Protein AF-A0A535ABL0-F1 (afdb_monomer_lite)

Structure (mmCIF, N/CA/C/O backbone):
data_AF-A0A535ABL0-F1
#
_entry.id   AF-A0A535ABL0-F1
#
loop_
_atom_site.group_PDB
_atom_site.id
_atom_site.type_symbol
_atom_site.label_atom_id
_atom_site.label_alt_id
_atom_site.label_comp_id
_atom_site.label_asym_id
_atom_site.label_entity_id
_atom_site.label_seq_id
_atom_site.pdbx_PDB_ins_code
_atom_site.Cartn_x
_atom_site.Cartn_y
_atom_site.Cartn_z
_atom_site.occupancy
_atom_site.B_iso_or_equiv
_atom_site.auth_seq_id
_atom_site.auth_comp_id
_atom_site.auth_asym_id
_atom_site.auth_atom_id
_atom_site.pdbx_PDB_model_num
ATOM 1 N N . MET A 1 1 ? -12.779 8.386 30.749 1.00 34.09 1 MET A N 1
ATOM 2 C CA . MET A 1 1 ? -12.276 7.032 31.056 1.00 34.09 1 MET A CA 1
ATOM 3 C C . MET A 1 1 ? -13.463 6.249 31.587 1.00 34.09 1 MET A C 1
ATOM 5 O O . MET A 1 1 ? -13.895 6.530 32.690 1.00 34.09 1 MET A O 1
ATOM 9 N N . VAL A 1 2 ? -14.067 5.392 30.762 1.00 23.00 2 VAL A N 1
ATOM 10 C CA . VAL A 1 2 ? -15.102 4.447 31.210 1.00 23.00 2 VAL A CA 1
ATOM 11 C C . VAL A 1 2 ? -14.623 3.071 30.781 1.00 23.00 2 VAL A C 1
ATOM 13 O O . VAL A 1 2 ? -14.496 2.800 29.583 1.00 23.00 2 VAL A O 1
ATOM 16 N N . ASP A 1 3 ? -14.251 2.315 31.803 1.00 27.75 3 ASP A N 1
ATOM 17 C CA . ASP A 1 3 ? -13.943 0.893 31.845 1.00 27.75 3 ASP A CA 1
ATOM 18 C C . ASP A 1 3 ? -15.269 0.128 31.746 1.00 27.75 3 ASP A C 1
ATOM 20 O O . ASP A 1 3 ? -16.178 0.427 32.516 1.00 27.75 3 ASP A O 1
ATOM 24 N N . LEU A 1 4 ? -15.400 -0.806 30.803 1.00 32.28 4 LEU A N 1
ATOM 25 C CA . LEU A 1 4 ? -16.370 -1.894 30.905 1.00 32.28 4 LEU A CA 1
ATOM 26 C C . LEU A 1 4 ? -15.743 -3.155 30.315 1.00 32.28 4 LEU A C 1
ATOM 28 O O . LEU A 1 4 ? -15.619 -3.327 29.102 1.00 32.28 4 LEU A O 1
ATOM 32 N N . ARG A 1 5 ? -15.327 -4.013 31.244 1.00 27.81 5 ARG A N 1
ATOM 33 C CA . ARG A 1 5 ? -15.084 -5.439 31.070 1.00 27.81 5 ARG A CA 1
ATOM 34 C C . ARG A 1 5 ? -16.290 -6.083 30.382 1.00 27.81 5 ARG A C 1
ATOM 36 O O . ARG A 1 5 ? -17.403 -5.992 30.885 1.00 27.81 5 ARG A O 1
ATOM 43 N N . ALA A 1 6 ? -16.039 -6.768 29.272 1.00 32.81 6 ALA A N 1
ATOM 44 C CA . ALA A 1 6 ? -16.772 -7.985 28.969 1.00 32.81 6 ALA A CA 1
ATOM 45 C C . ALA A 1 6 ? -16.396 -9.013 30.045 1.00 32.81 6 ALA A C 1
ATOM 47 O O . ALA A 1 6 ? -15.220 -9.135 30.408 1.00 32.81 6 ALA A O 1
ATOM 48 N N . ASP A 1 7 ? -17.395 -9.685 30.600 1.00 31.39 7 ASP A N 1
ATOM 49 C CA . ASP A 1 7 ? -17.213 -10.645 31.675 1.00 31.39 7 ASP A CA 1
ATOM 50 C C . ASP A 1 7 ? -16.205 -11.739 31.304 1.00 31.39 7 ASP A C 1
ATOM 52 O O . ASP A 1 7 ? -16.279 -12.373 30.253 1.00 31.39 7 ASP A O 1
ATOM 56 N N . GLY A 1 8 ? -15.279 -11.985 32.232 1.00 31.34 8 GLY A N 1
ATOM 57 C CA . GLY A 1 8 ? -14.743 -13.327 32.422 1.00 31.34 8 GLY A CA 1
ATOM 58 C C . GLY A 1 8 ? -13.466 -13.721 31.682 1.00 31.34 8 GLY A C 1
ATOM 59 O O . GLY A 1 8 ? -13.254 -14.910 31.492 1.00 31.34 8 GLY A O 1
ATOM 60 N N . ALA A 1 9 ? -12.564 -12.805 31.323 1.00 31.75 9 ALA A N 1
ATOM 61 C CA . ALA A 1 9 ? -11.163 -13.179 31.099 1.00 31.75 9 ALA A CA 1
ATOM 62 C C . ALA A 1 9 ? -10.230 -12.004 31.401 1.00 31.75 9 ALA A C 1
ATOM 64 O O . ALA A 1 9 ? -10.305 -10.944 30.786 1.00 31.75 9 ALA A O 1
ATOM 65 N N . SER A 1 10 ? -9.352 -12.196 32.385 1.00 32.00 10 SER A N 1
ATOM 66 C CA . SER A 1 10 ? -8.343 -11.235 32.829 1.00 32.00 10 SER A CA 1
ATOM 67 C C . SER A 1 10 ? -7.479 -10.735 31.661 1.00 32.00 10 SER A C 1
ATOM 69 O O . SER A 1 10 ? -6.489 -11.360 31.276 1.00 32.00 10 SER A O 1
ATOM 71 N N . LEU A 1 11 ? -7.830 -9.569 31.113 1.00 40.47 11 LEU A N 1
ATOM 72 C CA . LEU A 1 11 ? -6.956 -8.761 30.267 1.00 40.47 11 LEU A CA 1
ATOM 73 C C . LEU A 1 11 ? -5.930 -8.072 31.169 1.00 40.47 11 LEU A C 1
ATOM 75 O O . LEU A 1 11 ? -5.981 -6.873 31.448 1.00 40.47 11 LEU A O 1
ATOM 79 N N . ALA A 1 12 ? -4.983 -8.874 31.655 1.00 31.36 12 ALA A N 1
ATOM 80 C CA . ALA A 1 12 ? -3.721 -8.375 32.163 1.00 31.36 12 ALA A CA 1
ATOM 81 C C . ALA A 1 12 ? -3.138 -7.400 31.134 1.00 31.36 12 ALA A C 1
ATOM 83 O O . ALA A 1 12 ? -3.157 -7.676 29.932 1.00 31.36 12 ALA A O 1
ATOM 84 N N . ARG A 1 13 ? -2.608 -6.271 31.617 1.00 39.06 13 ARG A N 1
ATOM 85 C CA . ARG A 1 13 ? -1.838 -5.295 30.836 1.00 39.06 13 ARG A CA 1
ATOM 86 C C . ARG A 1 13 ? -0.644 -5.998 30.189 1.00 39.06 13 ARG A C 1
ATOM 88 O O . ARG A 1 13 ? 0.467 -5.968 30.711 1.00 39.06 13 ARG A O 1
ATOM 95 N N . ARG A 1 14 ? -0.853 -6.664 29.062 1.00 35.59 14 ARG A N 1
ATOM 96 C CA . ARG A 1 14 ? 0.235 -7.199 28.261 1.00 35.59 14 ARG A CA 1
ATOM 97 C C . ARG A 1 14 ? 0.757 -6.027 27.448 1.00 35.59 14 ARG A C 1
ATOM 99 O O . ARG A 1 14 ? 0.087 -5.541 26.543 1.00 35.59 14 ARG A O 1
ATOM 106 N N . ARG A 1 15 ? 1.959 -5.551 27.794 1.00 36.00 15 ARG A N 1
ATOM 107 C CA . ARG A 1 15 ? 2.804 -4.854 26.816 1.00 36.00 15 ARG A CA 1
ATOM 108 C C . ARG A 1 15 ? 2.842 -5.773 25.591 1.00 36.00 15 ARG A C 1
ATOM 110 O O . ARG A 1 15 ? 3.206 -6.938 25.775 1.00 36.00 15 ARG A O 1
ATOM 117 N N . PRO A 1 16 ? 2.439 -5.328 24.392 1.00 35.16 16 PRO A N 1
ATOM 118 C CA . PRO A 1 16 ? 2.625 -6.159 23.220 1.00 35.16 16 PRO A CA 1
ATOM 119 C C . PRO A 1 16 ? 4.125 -6.424 23.107 1.00 35.16 16 PRO A C 1
ATOM 121 O O . PRO A 1 16 ? 4.939 -5.496 23.157 1.00 35.16 16 PRO A O 1
ATOM 124 N N . ALA A 1 17 ? 4.495 -7.701 23.046 1.00 36.41 17 ALA A N 1
ATOM 125 C CA . ALA A 1 17 ? 5.839 -8.080 22.665 1.00 36.41 17 ALA A CA 1
ATOM 126 C C . ALA A 1 17 ? 6.104 -7.429 21.304 1.00 36.41 17 ALA A C 1
ATOM 128 O O . ALA A 1 17 ? 5.360 -7.655 20.347 1.00 36.41 17 ALA A O 1
ATOM 129 N N . VAL A 1 18 ? 7.128 -6.576 21.238 1.00 43.19 18 VAL A N 1
ATOM 130 C CA . VAL A 1 18 ? 7.676 -6.063 19.982 1.00 43.19 18 VAL A CA 1
ATOM 131 C C . VAL A 1 18 ? 8.310 -7.260 19.276 1.00 43.19 18 VAL A C 1
ATOM 133 O O . VAL A 1 18 ? 9.511 -7.491 19.349 1.00 43.19 18 VAL A O 1
ATOM 136 N N . ASN A 1 19 ? 7.483 -8.087 18.642 1.00 34.81 19 ASN A N 1
ATOM 137 C CA . ASN A 1 19 ? 7.960 -9.117 17.739 1.00 34.81 19 ASN A CA 1
ATOM 138 C C . ASN A 1 19 ? 8.361 -8.420 16.446 1.00 34.81 19 ASN A C 1
ATOM 140 O O . ASN A 1 19 ? 7.499 -8.121 15.630 1.00 34.81 19 ASN A O 1
ATOM 144 N N . GLY A 1 20 ? 9.657 -8.118 16.326 1.00 40.62 20 GLY A N 1
ATOM 145 C CA . GLY A 1 20 ? 10.452 -8.066 15.092 1.00 40.62 20 GLY A CA 1
ATOM 146 C C . GLY A 1 20 ? 9.769 -7.690 13.771 1.00 40.62 20 GLY A C 1
ATOM 147 O O . GLY A 1 20 ? 10.080 -8.302 12.751 1.00 40.62 20 GLY A O 1
ATOM 148 N N . ARG A 1 21 ? 8.850 -6.717 13.743 1.00 42.53 21 ARG A N 1
ATOM 149 C CA . ARG A 1 21 ? 8.213 -6.282 12.497 1.00 42.53 21 ARG A CA 1
ATOM 150 C C . ARG A 1 21 ? 9.200 -5.434 11.709 1.00 42.53 21 ARG A C 1
ATOM 152 O O . ARG A 1 21 ? 9.774 -4.479 12.234 1.00 42.53 21 ARG A O 1
ATOM 159 N N . ARG A 1 22 ? 9.392 -5.806 10.441 1.00 40.06 22 ARG A N 1
ATOM 160 C CA . ARG A 1 22 ? 10.157 -5.014 9.477 1.00 40.06 22 ARG A CA 1
ATOM 161 C C . ARG A 1 22 ? 9.578 -3.596 9.467 1.00 40.06 22 ARG A C 1
ATOM 163 O O . ARG A 1 22 ? 8.366 -3.458 9.305 1.00 40.06 22 ARG A O 1
ATOM 170 N N . PRO A 1 23 ? 10.399 -2.556 9.667 1.00 37.56 23 PRO A N 1
ATOM 171 C CA . PRO A 1 23 ?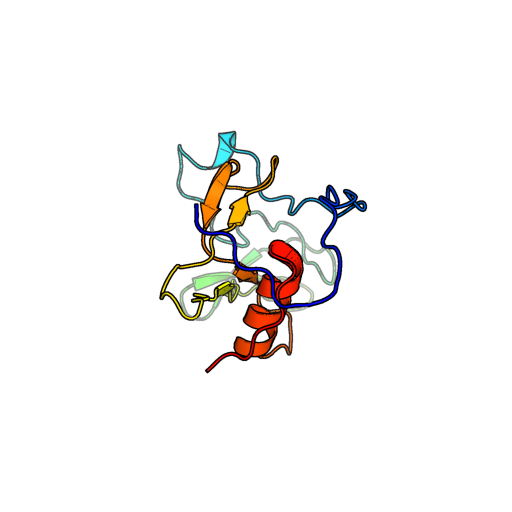 9.920 -1.195 9.539 1.00 37.56 23 PRO A CA 1
ATOM 172 C C . PRO A 1 23 ? 9.386 -1.007 8.120 1.00 37.56 23 PRO A C 1
ATOM 174 O O . PRO A 1 23 ? 10.043 -1.396 7.154 1.00 37.56 23 PRO A O 1
ATOM 177 N N . CYS A 1 24 ? 8.209 -0.396 7.989 1.00 42.06 24 CYS A N 1
ATOM 178 C CA . CYS A 1 24 ? 7.804 0.215 6.732 1.00 42.06 24 CYS A CA 1
ATOM 179 C C . CYS A 1 24 ? 8.834 1.315 6.460 1.00 42.06 24 CYS A C 1
ATOM 181 O O . CYS A 1 24 ? 8.727 2.414 7.006 1.00 42.06 24 CYS A O 1
ATOM 183 N N . THR A 1 25 ? 9.892 0.998 5.713 1.00 40.97 25 THR A N 1
ATOM 184 C CA . THR A 1 25 ? 10.962 1.928 5.348 1.00 40.97 25 THR A CA 1
ATOM 185 C C . THR A 1 25 ? 10.429 2.901 4.303 1.00 40.97 25 THR A C 1
ATOM 187 O O . THR A 1 25 ? 10.776 2.833 3.128 1.00 40.97 25 THR A O 1
ATOM 190 N N . GLY A 1 26 ? 9.531 3.786 4.727 1.00 46.00 26 GLY A N 1
ATOM 191 C CA . GLY A 1 26 ? 9.286 5.032 4.020 1.00 46.00 26 GLY A CA 1
ATOM 192 C C . GLY A 1 26 ? 10.487 5.966 4.211 1.00 46.00 26 GLY A C 1
ATOM 193 O O . GLY A 1 26 ? 11.184 5.863 5.227 1.00 46.00 26 GLY A O 1
ATOM 194 N N . PRO A 1 27 ? 10.764 6.866 3.256 1.00 38.03 27 PRO A N 1
ATOM 195 C CA . PRO A 1 27 ? 11.885 7.795 3.355 1.00 38.03 27 PRO A CA 1
ATOM 196 C C . PRO A 1 27 ? 11.807 8.650 4.633 1.00 38.03 27 PRO A C 1
ATOM 198 O O . PRO A 1 27 ? 10.727 9.017 5.104 1.00 38.03 27 PRO A O 1
ATOM 201 N N . SER A 1 28 ? 12.972 8.950 5.217 1.00 40.78 28 SER A N 1
ATOM 202 C CA . SER A 1 28 ? 13.094 9.709 6.465 1.00 40.78 28 SER A CA 1
ATOM 203 C C . SER A 1 28 ? 12.664 11.178 6.302 1.00 40.78 28 SER A C 1
ATOM 205 O O . SER A 1 28 ? 12.684 11.751 5.212 1.00 40.78 28 SER A O 1
ATOM 207 N N . ARG A 1 29 ? 12.262 11.798 7.426 1.00 44.94 29 ARG A N 1
ATOM 208 C CA . ARG A 1 29 ? 11.604 13.123 7.519 1.00 44.94 29 ARG A CA 1
ATOM 209 C C . ARG A 1 29 ? 12.294 14.277 6.780 1.00 44.94 29 ARG A C 1
ATOM 211 O O . ARG A 1 29 ? 11.605 15.240 6.464 1.00 44.94 29 ARG A O 1
ATOM 218 N N . SER A 1 30 ? 13.595 14.218 6.505 1.00 37.72 30 SER A N 1
ATOM 219 C CA . SER A 1 30 ? 14.307 15.345 5.885 1.00 37.72 30 SER A CA 1
ATOM 220 C C . SER A 1 30 ? 14.008 15.537 4.393 1.00 37.72 30 SER A C 1
ATOM 222 O O . SER A 1 30 ? 14.336 16.586 3.856 1.00 37.72 30 SER A O 1
ATOM 224 N N . ALA A 1 31 ? 13.371 14.571 3.721 1.00 40.44 31 ALA A N 1
ATOM 225 C CA . ALA A 1 31 ? 13.167 14.624 2.270 1.00 40.44 31 ALA A CA 1
ATOM 226 C C . ALA A 1 31 ? 11.779 15.124 1.819 1.00 40.44 31 ALA A C 1
ATOM 228 O O . ALA A 1 31 ? 11.563 15.311 0.628 1.00 40.44 31 ALA A O 1
ATOM 229 N N . ILE A 1 32 ? 10.818 15.319 2.733 1.00 48.25 32 ILE A N 1
ATOM 230 C CA . ILE A 1 32 ? 9.395 15.461 2.354 1.00 48.25 32 ILE A CA 1
ATOM 231 C C . ILE A 1 32 ? 8.947 16.930 2.198 1.00 48.25 32 ILE A C 1
ATOM 233 O O . ILE A 1 32 ? 7.890 17.178 1.630 1.00 48.25 32 ILE A O 1
ATOM 237 N N . LEU A 1 33 ? 9.709 17.923 2.676 1.00 44.78 33 LEU A N 1
ATOM 238 C CA . LEU A 1 33 ? 9.165 19.279 2.890 1.00 44.78 33 LEU A CA 1
ATOM 239 C C . LEU A 1 33 ? 9.778 20.429 2.071 1.00 44.78 33 LEU A C 1
ATOM 241 O O . LEU A 1 33 ? 9.408 21.571 2.329 1.00 44.78 33 LEU A O 1
ATOM 245 N N . SER A 1 34 ? 10.632 20.181 1.068 1.00 45.03 34 SER A N 1
ATOM 246 C CA . SER A 1 34 ? 11.275 21.295 0.332 1.00 45.03 34 SER A CA 1
ATOM 247 C C . SER A 1 34 ? 11.396 21.132 -1.191 1.00 45.03 34 SER A C 1
ATOM 249 O O . SER A 1 34 ? 12.185 21.837 -1.813 1.00 45.03 34 SER A O 1
ATOM 251 N N . GLY A 1 35 ? 10.622 20.246 -1.821 1.00 52.94 35 GLY A N 1
ATOM 252 C CA . GLY A 1 35 ? 10.593 20.107 -3.284 1.00 52.94 35 GLY A CA 1
ATOM 253 C C . GLY A 1 35 ? 9.430 19.236 -3.765 1.00 52.94 35 GLY A C 1
ATOM 254 O O . GLY A 1 35 ? 8.834 18.534 -2.943 1.00 52.94 35 GLY A O 1
ATOM 255 N N . PRO A 1 36 ? 9.066 19.278 -5.064 1.00 60.19 36 PRO A N 1
ATOM 256 C CA . PRO A 1 36 ? 8.076 18.356 -5.606 1.00 60.19 36 PRO A CA 1
ATOM 257 C C . PRO A 1 36 ? 8.573 16.924 -5.391 1.00 60.19 36 PRO A C 1
ATOM 259 O O . PRO A 1 36 ? 9.716 16.602 -5.713 1.00 60.19 36 PRO A O 1
ATOM 262 N N . MET A 1 37 ? 7.725 16.077 -4.801 1.00 57.81 37 MET A N 1
ATOM 263 C CA . MET A 1 37 ? 8.018 14.652 -4.663 1.00 57.81 37 MET A CA 1
ATOM 264 C C . MET A 1 37 ? 8.293 14.099 -6.070 1.00 57.81 37 MET A C 1
ATOM 266 O O . MET A 1 37 ? 7.454 14.323 -6.948 1.00 57.81 37 MET A O 1
ATOM 270 N N . PRO A 1 38 ? 9.439 13.431 -6.308 1.00 66.38 38 PRO A N 1
ATOM 271 C CA . PRO A 1 38 ? 9.727 12.879 -7.622 1.00 66.38 38 PRO A CA 1
ATOM 272 C C . PRO A 1 38 ? 8.595 11.936 -8.019 1.00 66.38 38 PRO A C 1
ATOM 274 O O . PRO A 1 38 ? 8.085 11.170 -7.191 1.00 66.38 38 PRO A O 1
ATOM 277 N N . LEU A 1 39 ? 8.162 12.025 -9.273 1.00 70.75 39 LEU A N 1
ATOM 278 C CA . LEU A 1 39 ? 7.097 11.166 -9.766 1.00 70.75 39 LEU A CA 1
ATOM 279 C C . LEU A 1 39 ? 7.562 9.705 -9.677 1.00 70.75 39 LEU A C 1
ATOM 281 O O . LEU A 1 39 ? 8.728 9.410 -9.966 1.00 70.75 39 LEU A O 1
ATOM 285 N N . PRO A 1 40 ? 6.677 8.759 -9.310 1.00 79.75 40 PRO A N 1
ATOM 286 C CA . PRO A 1 40 ? 7.044 7.353 -9.257 1.00 79.75 40 PRO A CA 1
ATOM 287 C C . PRO A 1 40 ? 7.712 6.910 -10.564 1.00 79.75 40 PRO A C 1
ATOM 289 O O . PRO A 1 40 ? 7.185 7.136 -11.656 1.00 79.75 40 PRO A O 1
ATOM 292 N N . GLY A 1 41 ? 8.882 6.281 -10.453 1.00 79.44 41 GLY A N 1
ATOM 293 C CA . GLY A 1 41 ? 9.648 5.821 -11.607 1.00 79.44 41 GLY A CA 1
ATOM 294 C C . GLY A 1 41 ? 10.619 6.848 -12.195 1.00 79.44 41 GLY A C 1
ATOM 295 O O . GLY A 1 41 ? 11.264 6.538 -13.196 1.00 79.44 41 GLY A O 1
ATOM 296 N N . GLU A 1 42 ? 10.747 8.060 -11.645 1.00 80.69 42 GLU A N 1
ATOM 297 C CA 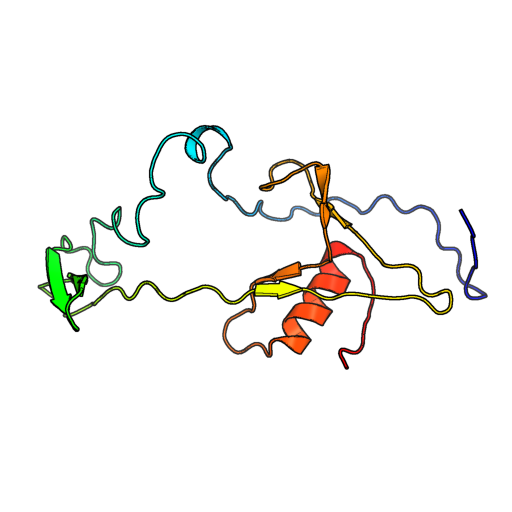. GLU A 1 42 ? 11.764 9.037 -12.075 1.00 80.69 42 GLU A CA 1
ATOM 298 C C . GLU A 1 42 ? 13.197 8.560 -11.824 1.00 80.69 42 GLU A C 1
ATOM 300 O O . GLU A 1 42 ? 14.057 8.699 -12.691 1.00 80.69 42 GLU A O 1
ATOM 305 N N . ASP A 1 43 ? 13.407 7.897 -10.695 1.00 83.44 43 ASP A N 1
ATOM 306 C CA . ASP A 1 43 ? 14.669 7.342 -10.209 1.00 83.44 43 ASP A CA 1
ATOM 307 C C . ASP A 1 43 ? 14.997 5.941 -10.764 1.00 83.44 43 ASP A C 1
ATOM 309 O O . ASP A 1 43 ? 16.067 5.386 -10.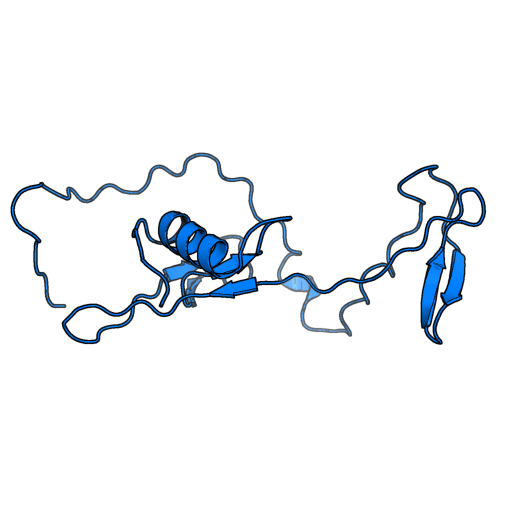504 1.00 83.44 43 ASP A O 1
ATOM 313 N N . TRP A 1 44 ? 14.110 5.348 -11.568 1.00 89.06 44 TRP A N 1
ATOM 314 C CA . TRP A 1 44 ? 14.323 4.018 -12.142 1.00 89.06 44 TRP A CA 1
ATOM 315 C C . TRP A 1 44 ? 15.285 4.074 -13.332 1.00 89.06 44 TRP A C 1
ATOM 317 O O . TRP A 1 44 ? 14.896 4.387 -14.458 1.00 89.06 44 TRP A O 1
ATOM 327 N N . VAL A 1 45 ? 16.546 3.710 -13.090 1.00 90.31 45 VAL A N 1
ATOM 328 C CA . VAL A 1 45 ? 17.614 3.741 -14.108 1.00 90.31 45 VAL A CA 1
ATOM 329 C C . VAL A 1 45 ? 17.772 2.434 -14.894 1.00 90.31 45 VAL A C 1
ATOM 331 O O . VAL A 1 45 ? 18.216 2.453 -16.041 1.00 90.31 45 VAL A O 1
ATOM 334 N N . ALA A 1 46 ? 17.389 1.290 -14.319 1.00 95.38 46 ALA A N 1
ATOM 335 C CA . ALA A 1 46 ? 17.629 -0.033 -14.898 1.00 95.38 46 ALA A CA 1
ATOM 336 C C . ALA A 1 46 ? 16.354 -0.880 -14.967 1.00 95.38 46 ALA A C 1
ATOM 338 O O . ALA A 1 46 ? 15.527 -0.881 -14.057 1.00 95.38 46 ALA A O 1
ATOM 339 N N . CYS A 1 47 ? 16.208 -1.648 -16.047 1.00 95.94 47 CYS A N 1
ATOM 340 C CA . CYS A 1 47 ? 15.064 -2.527 -16.245 1.00 95.94 47 CYS A CA 1
ATOM 341 C C . CYS A 1 47 ? 15.036 -3.647 -15.186 1.00 95.94 47 CYS A C 1
ATOM 343 O O . CYS A 1 47 ? 16.020 -4.384 -15.066 1.00 95.94 47 CYS A O 1
ATOM 345 N N . PRO A 1 48 ? 13.902 -3.875 -14.493 1.00 95.75 48 PRO A N 1
ATOM 346 C CA . PRO A 1 48 ? 13.800 -4.934 -13.487 1.00 95.75 48 PRO A CA 1
ATOM 347 C C . PRO A 1 48 ? 13.871 -6.347 -14.088 1.00 95.75 48 PRO A C 1
ATOM 349 O O . PRO A 1 48 ? 14.170 -7.293 -13.373 1.00 95.75 48 PRO A O 1
ATOM 352 N N . ARG A 1 49 ? 13.611 -6.503 -15.396 1.00 96.88 49 ARG A N 1
ATOM 353 C CA . ARG A 1 49 ? 13.613 -7.807 -16.083 1.00 96.88 49 ARG A CA 1
ATOM 354 C C . ARG A 1 49 ? 14.975 -8.195 -16.653 1.00 96.88 49 ARG A C 1
ATOM 356 O O . ARG A 1 49 ? 15.389 -9.335 -16.519 1.00 96.88 49 ARG A O 1
ATOM 363 N N . CYS A 1 50 ? 15.654 -7.265 -17.327 1.00 97.25 50 CYS A N 1
ATOM 364 C CA . CYS A 1 50 ? 16.877 -7.567 -18.088 1.00 97.25 50 CYS A CA 1
ATOM 365 C C . CYS A 1 50 ? 18.054 -6.626 -17.800 1.00 97.25 50 CYS A C 1
ATOM 367 O O . CYS A 1 50 ? 19.083 -6.723 -18.465 1.00 97.25 50 CYS A O 1
ATOM 369 N N . ARG A 1 51 ? 17.905 -5.705 -16.836 1.00 97.00 51 ARG A N 1
ATOM 370 C CA . ARG A 1 51 ? 18.936 -4.763 -16.359 1.00 97.00 51 ARG A CA 1
ATOM 371 C C . ARG A 1 51 ? 19.423 -3.721 -17.373 1.00 97.00 51 ARG A C 1
ATOM 373 O O . ARG A 1 51 ? 20.173 -2.834 -16.987 1.00 97.00 51 ARG A O 1
ATOM 380 N N . THR A 1 52 ? 18.961 -3.757 -18.625 1.00 97.75 52 THR A N 1
ATOM 381 C CA . THR A 1 52 ? 19.208 -2.690 -19.611 1.00 97.75 52 THR A CA 1
ATOM 382 C C . THR A 1 52 ? 18.712 -1.340 -19.093 1.00 97.75 52 THR A C 1
ATOM 384 O O . THR A 1 52 ? 17.653 -1.279 -18.462 1.00 97.75 52 THR A O 1
ATOM 387 N N . ALA A 1 53 ? 19.459 -0.272 -19.385 1.00 96.94 53 ALA A N 1
ATOM 388 C CA . ALA A 1 53 ? 19.083 1.093 -19.035 1.00 96.94 53 ALA A CA 1
ATOM 389 C C . ALA A 1 53 ? 17.682 1.444 -19.568 1.00 96.94 53 ALA A C 1
ATOM 391 O O . ALA A 1 53 ? 17.327 1.095 -20.700 1.00 96.94 53 ALA A O 1
ATOM 392 N N . LEU A 1 54 ? 16.871 2.093 -18.734 1.00 96.31 54 LEU A N 1
ATOM 393 C CA . LEU A 1 54 ? 15.538 2.548 -19.123 1.00 96.31 54 LEU A CA 1
ATOM 394 C C . LEU A 1 54 ? 15.633 3.872 -19.885 1.00 96.31 54 LEU A C 1
ATOM 396 O O . LEU A 1 54 ? 16.412 4.752 -19.534 1.00 96.31 54 LEU A O 1
ATOM 400 N N . VAL A 1 55 ? 14.801 4.016 -20.913 1.00 95.19 55 VAL A N 1
ATOM 401 C CA . VAL A 1 55 ? 14.627 5.259 -21.677 1.00 95.19 55 VAL A CA 1
ATOM 402 C C . VAL A 1 55 ? 13.215 5.801 -21.470 1.00 95.19 55 VAL A C 1
ATOM 404 O O . VAL A 1 55 ? 12.305 5.062 -21.089 1.00 95.19 55 VAL A O 1
ATOM 407 N N . ARG A 1 56 ? 13.002 7.095 -21.714 1.00 93.12 56 ARG A N 1
ATOM 408 C CA . ARG A 1 56 ? 11.673 7.716 -21.632 1.00 93.12 56 ARG A CA 1
ATOM 409 C C . ARG A 1 56 ? 10.989 7.624 -22.989 1.00 93.12 56 ARG A C 1
ATOM 411 O O . ARG A 1 56 ? 11.450 8.224 -23.951 1.00 93.12 56 ARG A O 1
ATOM 418 N N . VAL A 1 57 ? 9.885 6.886 -23.058 1.00 93.81 57 VAL A N 1
ATOM 419 C CA . VAL A 1 57 ? 9.070 6.765 -24.278 1.00 93.81 57 VAL A CA 1
ATOM 420 C C . VAL A 1 57 ? 7.667 7.269 -23.979 1.00 93.81 57 VAL A C 1
ATOM 422 O O . VAL A 1 57 ? 7.065 6.875 -22.979 1.00 93.81 57 VAL A O 1
ATOM 425 N N . VAL A 1 58 ? 7.142 8.141 -24.840 1.00 93.56 58 VAL A N 1
ATOM 426 C CA . VAL A 1 58 ? 5.771 8.650 -24.720 1.00 93.56 58 VAL A CA 1
ATOM 427 C C . VAL A 1 58 ? 4.786 7.521 -25.028 1.00 93.56 58 VAL A C 1
ATOM 429 O O . VAL A 1 58 ? 4.794 6.945 -26.115 1.00 93.56 58 VAL A O 1
ATOM 432 N N . ARG A 1 59 ? 3.936 7.188 -24.054 1.00 89.44 59 ARG A N 1
ATOM 433 C CA . ARG A 1 59 ? 2.891 6.159 -24.163 1.00 89.44 59 ARG A CA 1
ATOM 434 C C . ARG A 1 59 ? 1.617 6.681 -23.501 1.00 89.44 59 ARG A C 1
ATOM 436 O O . ARG A 1 59 ? 1.597 6.905 -22.288 1.00 89.44 59 ARG A O 1
ATOM 443 N N . GLY A 1 60 ? 0.564 6.880 -24.297 1.00 87.56 60 GLY A N 1
ATOM 444 C CA . GLY A 1 60 ? -0.674 7.519 -23.832 1.00 87.56 60 GLY A CA 1
ATOM 445 C C . GLY A 1 60 ? -0.455 8.975 -23.408 1.00 87.56 60 GLY A C 1
ATOM 446 O O . GLY A 1 60 ? -0.920 9.376 -22.351 1.00 87.56 60 GLY A O 1
ATOM 447 N N . GLY A 1 61 ? 0.352 9.724 -24.171 1.00 91.19 61 GLY A N 1
ATOM 448 C C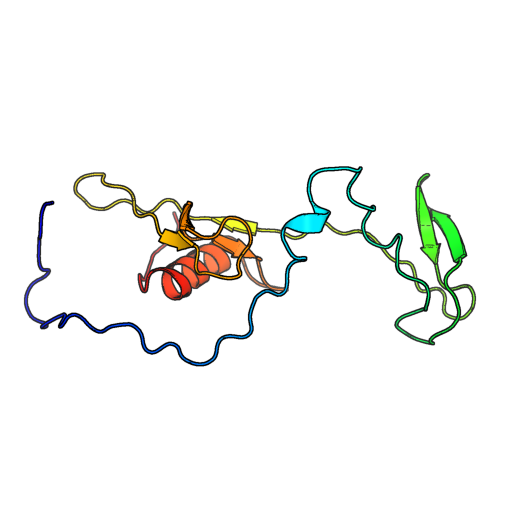A . GLY A 1 61 ? 0.659 11.140 -23.915 1.00 91.19 61 GLY A CA 1
ATOM 449 C C . GLY A 1 61 ? 1.665 11.414 -22.790 1.00 91.19 61 GLY A C 1
ATOM 450 O O . GLY A 1 61 ? 2.139 12.536 -22.667 1.00 91.19 61 GLY A O 1
ATOM 451 N N . ILE A 1 62 ? 2.041 10.402 -22.001 1.00 89.12 62 ILE A N 1
ATOM 452 C CA . 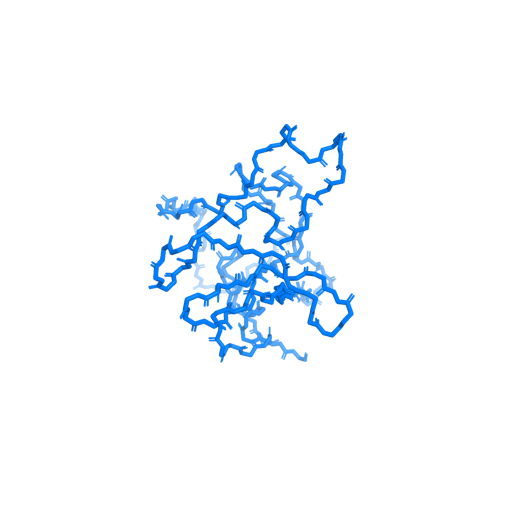ILE A 1 62 ? 2.918 10.559 -20.832 1.00 89.12 62 ILE A CA 1
ATOM 453 C C . ILE A 1 62 ? 4.266 9.860 -21.095 1.00 89.12 62 ILE A C 1
ATOM 455 O O . ILE A 1 62 ? 4.262 8.714 -21.561 1.00 89.12 62 ILE A O 1
ATOM 459 N N . PRO A 1 63 ? 5.422 10.494 -20.811 1.00 91.12 63 PRO A N 1
ATOM 460 C CA . PRO A 1 63 ? 6.729 9.847 -20.903 1.00 91.12 63 PRO A CA 1
ATOM 461 C C . PRO A 1 63 ? 6.916 8.823 -19.776 1.00 91.12 63 PRO A C 1
ATOM 463 O O . PRO A 1 63 ? 6.899 9.162 -18.594 1.00 91.12 63 PRO A O 1
ATOM 466 N N . ARG A 1 64 ? 7.127 7.554 -20.138 1.00 92.44 64 ARG A N 1
ATOM 467 C CA . ARG A 1 64 ? 7.243 6.439 -19.183 1.00 92.44 64 ARG A CA 1
ATOM 468 C C . ARG A 1 64 ? 8.613 5.768 -19.266 1.00 92.44 64 ARG A C 1
ATOM 470 O O . ARG A 1 64 ? 9.110 5.588 -20.385 1.00 92.44 64 ARG A O 1
ATOM 477 N N . PRO A 1 65 ? 9.206 5.337 -18.133 1.00 95.00 65 PRO A N 1
ATOM 478 C CA . PRO A 1 65 ? 10.371 4.459 -18.155 1.00 95.00 65 PRO A CA 1
ATOM 479 C C . PRO A 1 65 ? 10.045 3.191 -18.942 1.00 95.00 65 PRO A C 1
ATOM 481 O O . PRO A 1 65 ? 9.126 2.446 -18.599 1.00 95.00 65 PRO A O 1
ATOM 484 N N . SER A 1 66 ? 10.785 2.968 -20.018 1.00 95.69 66 SER A N 1
ATOM 485 C CA . SER A 1 66 ? 10.566 1.875 -20.956 1.00 95.69 66 SER A CA 1
ATOM 486 C C . SER A 1 66 ? 11.898 1.217 -21.293 1.00 95.69 66 SER A C 1
ATOM 488 O O . SER A 1 66 ? 12.909 1.889 -21.489 1.00 95.69 66 SER A O 1
ATOM 490 N N . CYS A 1 67 ? 11.921 -0.110 -21.347 1.00 97.00 67 CYS A N 1
ATOM 491 C CA . CYS A 1 67 ? 13.111 -0.864 -21.703 1.00 97.00 67 CYS A CA 1
ATOM 492 C C . CYS A 1 67 ? 13.149 -1.096 -23.220 1.00 97.00 67 CYS A C 1
ATOM 494 O O . CYS A 1 67 ? 12.259 -1.780 -23.733 1.00 97.00 67 CYS A O 1
ATOM 496 N N . PRO A 1 68 ? 14.191 -0.630 -23.932 1.00 96.88 68 PRO A N 1
ATOM 497 C CA . PRO A 1 68 ? 14.283 -0.811 -25.380 1.00 96.88 68 PRO A CA 1
ATOM 498 C C . PRO A 1 68 ? 14.602 -2.261 -25.777 1.00 96.88 68 PRO A C 1
ATOM 500 O O . PRO A 1 68 ? 14.369 -2.648 -26.914 1.00 96.88 68 PRO A O 1
ATOM 503 N N . ARG A 1 69 ? 15.118 -3.080 -24.846 1.00 97.75 69 ARG A N 1
ATOM 504 C CA . ARG A 1 69 ? 15.532 -4.466 -25.113 1.00 97.75 69 ARG A CA 1
ATOM 505 C C . ARG A 1 69 ? 14.399 -5.481 -24.987 1.00 97.75 69 ARG A C 1
ATOM 507 O O . ARG A 1 69 ? 14.245 -6.331 -25.850 1.00 97.75 69 ARG A O 1
ATOM 514 N N . CYS A 1 70 ? 13.656 -5.448 -23.880 1.00 97.31 70 CYS A N 1
ATOM 515 C CA . CYS A 1 70 ? 12.641 -6.468 -23.568 1.00 97.31 70 CYS A CA 1
ATOM 516 C C . CYS A 1 70 ? 11.199 -5.941 -23.605 1.00 97.31 70 CYS A C 1
ATOM 518 O O . CYS A 1 70 ? 10.273 -6.674 -23.270 1.00 97.31 70 CYS A O 1
ATOM 520 N N . GLY A 1 71 ? 11.004 -4.661 -23.937 1.00 95.75 71 GLY A N 1
ATOM 521 C CA . GLY A 1 71 ? 9.678 -4.050 -24.046 1.00 95.75 71 GLY A CA 1
ATOM 522 C C . GLY A 1 71 ? 8.969 -3.767 -22.717 1.00 95.75 71 GLY A C 1
ATOM 523 O O . GLY A 1 71 ? 7.806 -3.380 -22.731 1.00 95.75 71 GLY A O 1
ATOM 524 N N . PHE A 1 72 ? 9.629 -3.939 -21.564 1.00 96.38 72 PHE A N 1
ATOM 525 C CA . PHE A 1 72 ? 9.062 -3.549 -20.266 1.00 96.38 72 PHE A CA 1
ATOM 526 C C . PHE A 1 72 ? 8.670 -2.065 -20.255 1.00 96.38 72 PHE A C 1
ATOM 528 O O . PHE A 1 72 ? 9.461 -1.225 -20.677 1.00 96.38 72 PHE A O 1
ATOM 535 N N . VAL A 1 73 ? 7.497 -1.747 -19.706 1.00 94.88 73 VAL A N 1
ATOM 536 C CA . VAL A 1 73 ? 7.028 -0.374 -19.479 1.00 94.88 73 VAL A CA 1
ATOM 537 C C . VAL A 1 73 ? 6.606 -0.243 -18.023 1.00 94.88 73 VAL A C 1
ATOM 539 O O . VAL A 1 73 ? 5.825 -1.056 -17.529 1.00 94.88 73 VAL A O 1
ATOM 542 N N . PHE A 1 74 ? 7.115 0.777 -17.338 1.00 93.94 74 PHE A N 1
ATOM 543 C CA . PHE A 1 74 ? 6.683 1.102 -15.987 1.00 93.94 74 PHE A CA 1
ATOM 544 C C . PHE A 1 74 ? 5.406 1.949 -16.021 1.00 93.94 74 PHE A C 1
ATOM 546 O O . PHE A 1 74 ? 5.366 3.035 -16.611 1.00 93.94 74 PHE A O 1
ATOM 553 N N . PHE A 1 75 ? 4.370 1.458 -15.347 1.00 91.56 75 PHE A N 1
ATOM 554 C CA . PHE A 1 75 ? 3.146 2.199 -15.081 1.00 91.56 75 PHE A CA 1
ATOM 555 C C . PHE A 1 75 ? 3.120 2.566 -13.599 1.00 91.56 75 PHE A C 1
ATOM 557 O O . PHE A 1 75 ? 3.129 1.686 -12.739 1.00 91.56 75 PHE A O 1
ATOM 564 N N . ALA A 1 76 ? 3.112 3.869 -13.312 1.00 88.62 76 ALA A N 1
ATOM 565 C CA . ALA A 1 76 ? 2.922 4.394 -11.967 1.00 88.62 76 ALA A CA 1
ATOM 566 C C . ALA A 1 76 ? 1.472 4.145 -11.532 1.00 88.62 76 ALA A C 1
ATOM 568 O O . ALA A 1 76 ? 0.596 4.984 -11.744 1.00 88.62 76 ALA A O 1
ATOM 569 N N . ASN A 1 77 ? 1.217 2.960 -10.988 1.00 89.25 77 ASN A N 1
ATOM 570 C CA . ASN A 1 77 ? -0.096 2.589 -10.482 1.00 89.25 77 ASN A CA 1
ATOM 571 C C . ASN A 1 77 ? -0.258 3.129 -9.053 1.00 89.25 77 ASN A C 1
ATOM 573 O O . ASN A 1 77 ? 0.676 3.003 -8.256 1.00 89.25 77 ASN A O 1
ATOM 577 N N . PRO A 1 78 ? -1.412 3.723 -8.706 1.00 89.19 78 PRO A N 1
ATOM 578 C CA . PRO A 1 78 ? -1.673 4.139 -7.337 1.00 89.19 78 PRO A CA 1
ATOM 579 C C . PRO A 1 78 ? -1.764 2.915 -6.420 1.00 89.19 78 PRO A C 1
ATOM 581 O O . PRO A 1 78 ? -2.365 1.901 -6.777 1.00 89.19 78 PRO A O 1
ATOM 584 N N . GLY A 1 79 ? -1.184 3.023 -5.225 1.00 90.81 79 GLY A N 1
ATOM 585 C CA . GLY A 1 79 ? -1.446 2.073 -4.147 1.00 90.81 79 GLY A CA 1
ATOM 586 C C . GLY A 1 79 ? -2.840 2.308 -3.570 1.00 90.81 79 GLY A C 1
ATOM 587 O O . GLY A 1 79 ? -3.247 3.457 -3.391 1.00 90.81 79 GLY A O 1
ATOM 588 N N . VAL A 1 80 ? -3.566 1.233 -3.272 1.00 95.31 80 VAL A N 1
ATOM 589 C CA . VAL A 1 80 ? -4.880 1.309 -2.623 1.00 95.31 80 VAL A CA 1
ATOM 590 C C . VAL A 1 80 ? -4.687 1.157 -1.118 1.00 95.31 80 VAL A C 1
ATOM 592 O O . VAL A 1 80 ? -4.018 0.231 -0.669 1.00 95.31 80 VAL A O 1
ATOM 595 N N . GLY A 1 81 ? -5.253 2.082 -0.346 1.00 95.56 81 GLY A N 1
ATOM 596 C CA . GLY A 1 81 ? -5.268 2.025 1.114 1.00 95.56 81 GLY A CA 1
ATOM 597 C C . GLY A 1 81 ? -6.674 1.775 1.645 1.00 95.56 81 GLY A C 1
ATOM 598 O O . GLY A 1 81 ? -7.648 2.260 1.068 1.00 95.56 81 GLY A O 1
ATOM 599 N N . ALA A 1 82 ? -6.770 1.057 2.758 1.00 96.62 82 ALA A N 1
ATOM 600 C CA . ALA A 1 82 ? -8.007 0.812 3.485 1.00 96.62 82 ALA A CA 1
ATOM 601 C C . ALA A 1 82 ? -7.885 1.351 4.916 1.00 96.62 82 ALA A C 1
ATOM 603 O O . ALA A 1 82 ? -6.856 1.185 5.569 1.00 96.62 82 ALA A O 1
ATOM 604 N N . ALA A 1 83 ? -8.936 2.008 5.400 1.00 95.44 83 ALA A N 1
ATOM 605 C CA . ALA A 1 83 ? -9.038 2.512 6.765 1.00 95.44 83 ALA A CA 1
ATOM 606 C C . ALA A 1 83 ? -10.429 2.199 7.316 1.00 95.44 83 ALA A C 1
ATOM 608 O O . ALA A 1 83 ? -11.408 2.245 6.569 1.00 95.44 83 ALA A O 1
ATOM 609 N N . CYS A 1 84 ? -10.532 1.920 8.614 1.00 94.50 84 CYS A N 1
ATOM 610 C CA . CYS A 1 84 ? -11.814 1.634 9.255 1.00 94.50 84 CYS A CA 1
ATOM 611 C C . CYS A 1 84 ? -12.106 2.584 10.420 1.00 94.50 84 CYS A C 1
ATOM 613 O O . CYS A 1 84 ? -11.236 2.921 11.221 1.00 94.50 84 CYS A O 1
ATOM 615 N N . VAL A 1 85 ? -13.368 3.003 10.530 1.00 96.25 85 VAL A N 1
ATOM 616 C CA . VAL A 1 85 ? -13.870 3.747 11.689 1.00 96.25 85 VAL A CA 1
ATOM 617 C C . VAL A 1 85 ? -14.637 2.771 12.564 1.00 96.25 85 VAL A C 1
ATOM 619 O O . VAL A 1 85 ? -15.727 2.334 12.208 1.00 96.25 85 VAL A O 1
ATOM 622 N N . ILE A 1 86 ? -14.065 2.442 13.717 1.00 95.06 86 ILE A N 1
ATOM 623 C CA . ILE A 1 86 ? -14.643 1.471 14.645 1.00 95.06 86 ILE A CA 1
ATOM 624 C C . ILE A 1 86 ? -15.284 2.228 15.799 1.00 95.06 86 ILE A C 1
ATOM 626 O O . ILE A 1 86 ? -14.649 3.098 16.404 1.00 95.06 86 ILE A O 1
ATOM 630 N N . ARG A 1 87 ? -16.545 1.897 16.088 1.00 95.06 87 ARG A N 1
ATOM 631 C CA . ARG A 1 87 ? -17.324 2.480 17.181 1.00 95.06 87 ARG A CA 1
ATOM 632 C C . ARG A 1 87 ? -17.729 1.408 18.176 1.00 95.06 87 ARG A C 1
ATOM 634 O O . ARG A 1 87 ? -18.094 0.309 17.773 1.00 95.06 87 ARG A O 1
ATOM 641 N N . ASP A 1 88 ? -17.688 1.741 19.458 1.00 92.62 88 ASP A N 1
ATOM 642 C CA . ASP A 1 88 ? -18.298 0.901 20.487 1.00 92.62 88 ASP A CA 1
ATOM 643 C C . ASP A 1 88 ? -19.790 1.226 20.684 1.00 92.62 88 ASP A C 1
ATOM 645 O O . ASP A 1 88 ? -20.334 2.144 20.066 1.00 92.62 88 ASP A O 1
ATOM 649 N N . ALA A 1 89 ? -20.456 0.482 21.571 1.00 93.00 89 ALA A N 1
ATOM 650 C CA . ALA A 1 89 ? -21.875 0.677 21.883 1.00 93.00 89 ALA A CA 1
ATOM 651 C C . ALA A 1 89 ? -22.195 2.064 22.477 1.00 93.00 89 ALA A C 1
ATOM 653 O O . ALA A 1 89 ? -23.331 2.521 22.394 1.00 93.00 89 ALA A O 1
ATOM 654 N N . ALA A 1 90 ? -21.201 2.749 23.052 1.00 95.94 90 ALA A N 1
ATOM 655 C CA . ALA A 1 90 ? -21.334 4.109 23.567 1.00 95.94 90 ALA A CA 1
ATOM 656 C C . ALA A 1 90 ? -21.041 5.181 22.496 1.00 95.94 90 ALA A C 1
ATOM 658 O O . ALA A 1 90 ? -21.043 6.374 22.798 1.00 95.94 90 ALA A O 1
ATOM 659 N N . GLY A 1 91 ? -20.756 4.778 21.253 1.00 93.88 91 GLY A N 1
ATOM 660 C CA . GLY A 1 91 ? -20.447 5.672 20.141 1.00 93.88 91 GLY A CA 1
ATOM 661 C C . GLY A 1 91 ? -19.032 6.259 20.164 1.00 93.88 91 GLY A C 1
ATOM 662 O O . GLY A 1 91 ? -18.737 7.149 19.363 1.00 93.88 91 GLY A O 1
ATOM 663 N N . ARG A 1 92 ? -18.141 5.784 21.045 1.00 95.56 92 ARG A N 1
ATOM 664 C CA . ARG A 1 92 ? -16.735 6.220 21.079 1.00 95.56 92 ARG A CA 1
ATOM 665 C C . ARG A 1 92 ? -15.985 5.624 19.894 1.00 95.56 92 ARG A C 1
ATOM 667 O O . ARG A 1 92 ? -16.271 4.505 19.484 1.00 95.56 92 ARG A O 1
ATOM 674 N N . VAL A 1 93 ? -15.004 6.356 19.372 1.00 96.38 93 VAL A N 1
ATOM 675 C CA . VAL A 1 93 ? -14.242 5.963 18.179 1.00 96.38 93 VAL A CA 1
ATOM 676 C C . VAL A 1 93 ? -12.854 5.463 18.564 1.00 96.38 93 VAL A C 1
ATOM 678 O O . VAL A 1 93 ? -12.143 6.122 19.326 1.00 96.38 93 VAL A O 1
ATOM 681 N N . LEU A 1 94 ? -12.459 4.314 18.017 1.00 96.00 94 LEU A N 1
ATOM 682 C CA . LEU A 1 94 ? -11.119 3.766 18.197 1.00 96.00 94 LEU A CA 1
ATOM 683 C C . LEU A 1 94 ? -10.105 4.519 17.329 1.00 96.00 94 LEU A C 1
ATOM 685 O O . LEU A 1 94 ? -10.281 4.657 16.120 1.00 96.00 94 LEU A O 1
ATOM 689 N N . LEU A 1 95 ? -9.015 4.952 17.957 1.00 97.06 95 LEU A N 1
ATOM 690 C CA . LEU A 1 95 ? -7.844 5.507 17.290 1.00 97.06 95 LEU A CA 1
ATOM 691 C C . LEU A 1 95 ? -6.599 4.751 17.750 1.00 97.06 95 LEU A C 1
ATOM 693 O O . LEU A 1 95 ? -6.504 4.340 18.907 1.00 97.06 95 LEU A O 1
ATOM 697 N N . VAL A 1 96 ? -5.623 4.629 16.857 1.00 94.50 96 VAL A N 1
ATOM 698 C CA . VAL A 1 96 ? -4.294 4.081 17.140 1.00 94.50 96 VAL A CA 1
ATOM 699 C C . VAL A 1 96 ? -3.254 5.191 17.093 1.00 94.50 96 VAL A C 1
ATOM 701 O O . VAL A 1 96 ? -3.397 6.179 16.367 1.00 94.50 96 VAL A O 1
ATOM 704 N N . ARG A 1 97 ? -2.196 5.055 17.896 1.00 93.44 97 ARG A N 1
ATOM 705 C CA . ARG A 1 97 ? -1.078 6.000 17.906 1.00 93.44 97 ARG A CA 1
ATOM 706 C C . ARG A 1 97 ? 0.087 5.414 17.124 1.00 93.44 97 AR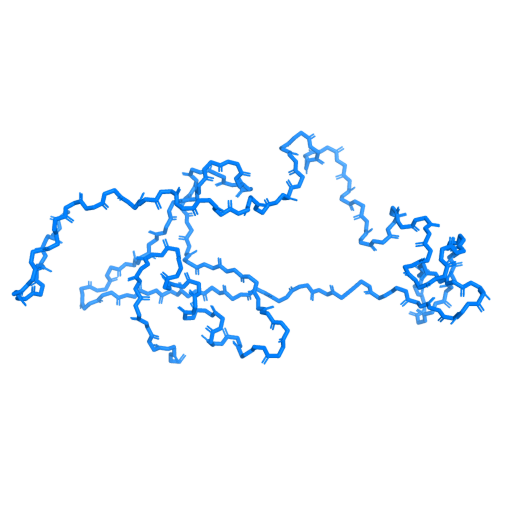G A C 1
ATOM 708 O O . ARG A 1 97 ? 0.607 4.363 17.485 1.00 93.44 97 ARG A O 1
ATOM 715 N N . ARG A 1 98 ? 0.520 6.122 16.082 1.00 88.56 98 ARG A N 1
ATOM 716 C CA . ARG A 1 98 ? 1.535 5.631 15.140 1.00 88.56 98 ARG A CA 1
ATOM 717 C C . ARG A 1 98 ? 2.876 5.391 15.829 1.00 88.56 98 ARG A C 1
ATOM 719 O O . ARG A 1 98 ? 3.365 6.260 16.560 1.00 88.56 98 ARG A O 1
ATOM 726 N N . ALA A 1 99 ? 3.470 4.229 15.565 1.00 85.31 99 ALA A N 1
ATOM 727 C CA . ALA A 1 99 ? 4.727 3.804 16.168 1.00 85.31 99 ALA A CA 1
ATOM 728 C C . ALA A 1 99 ? 5.915 4.710 15.767 1.00 85.31 99 ALA A C 1
ATOM 730 O O . ALA A 1 99 ? 5.882 5.357 14.712 1.00 85.31 99 ALA A O 1
ATOM 731 N N . PRO A 1 100 ? 6.989 4.760 16.580 1.00 87.56 100 PRO A N 1
ATOM 732 C CA . PRO A 1 100 ? 8.239 5.410 16.195 1.00 87.56 100 PRO A CA 1
ATOM 733 C C . PRO A 1 100 ? 8.792 4.863 14.872 1.00 87.56 100 PRO A C 1
ATOM 735 O O . PRO A 1 100 ? 8.625 3.689 14.556 1.00 87.56 100 PRO A O 1
ATOM 738 N N . GLY A 1 101 ? 9.460 5.718 14.096 1.00 83.25 101 GLY A N 1
ATOM 739 C CA . GLY A 1 101 ? 10.048 5.339 12.805 1.00 83.25 101 GLY A CA 1
ATOM 740 C C . GLY A 1 101 ? 9.068 5.313 11.627 1.00 83.25 101 GLY A C 1
ATOM 741 O O . GLY A 1 101 ? 9.514 5.243 10.488 1.00 83.25 101 GLY A O 1
ATOM 742 N N . GLN A 1 102 ? 7.759 5.441 11.862 1.00 80.12 102 GLN A N 1
ATOM 743 C CA . GLN A 1 102 ? 6.780 5.599 10.787 1.00 80.12 102 GLN A CA 1
ATOM 744 C C . GLN A 1 102 ? 6.551 7.071 10.413 1.00 80.12 102 GLN A C 1
ATOM 746 O O . GLN A 1 102 ? 6.697 7.983 11.235 1.00 80.12 102 GLN A O 1
ATOM 751 N N . PHE A 1 103 ? 6.111 7.314 9.173 1.00 78.88 103 PHE A N 1
ATOM 752 C CA . PHE A 1 103 ? 5.600 8.628 8.778 1.00 78.88 103 PHE A CA 1
ATOM 753 C C . PHE A 1 103 ? 4.466 9.044 9.721 1.00 78.88 103 PHE A C 1
ATOM 755 O O . PHE A 1 103 ? 3.582 8.241 9.997 1.00 78.88 103 PHE A O 1
ATOM 762 N N . GLY A 1 104 ? 4.490 10.272 10.243 1.00 83.38 104 GLY A N 1
ATOM 763 C CA . GLY A 1 104 ? 3.481 10.734 11.202 1.00 83.38 104 GLY A CA 1
ATOM 764 C C . GLY A 1 104 ? 3.557 10.084 12.593 1.00 83.38 104 GLY A C 1
ATOM 765 O O . GLY A 1 104 ? 2.555 10.101 13.305 1.00 83.38 104 GLY A O 1
ATOM 766 N N . ALA A 1 105 ? 4.707 9.521 12.989 1.00 90.25 105 ALA A N 1
ATOM 767 C CA . ALA A 1 105 ? 4.923 8.930 14.313 1.00 90.25 105 ALA A CA 1
ATOM 768 C C . ALA A 1 105 ? 4.375 9.796 15.464 1.00 90.25 105 ALA A C 1
ATOM 770 O O . ALA A 1 105 ? 4.517 11.021 15.479 1.00 90.25 105 ALA A O 1
ATOM 771 N N . GLY A 1 106 ? 3.747 9.142 16.441 1.00 90.31 106 GLY A N 1
ATOM 772 C CA . GLY A 1 106 ? 3.169 9.784 17.619 1.00 90.31 106 GLY A CA 1
ATOM 773 C C . GLY A 1 106 ? 1.821 10.477 17.396 1.00 90.31 106 GLY A C 1
ATOM 774 O O . GLY A 1 106 ? 1.193 10.836 18.396 1.00 90.31 106 GLY A O 1
ATOM 775 N N . ARG A 1 107 ? 1.362 10.637 16.145 1.00 93.75 107 ARG A N 1
ATOM 776 C CA . ARG A 1 107 ? 0.013 11.130 15.822 1.00 93.75 107 ARG A CA 1
ATOM 777 C C . ARG A 1 107 ? -1.021 10.014 15.965 1.00 93.75 107 ARG A C 1
ATOM 779 O O . ARG A 1 107 ? -0.693 8.834 15.833 1.00 93.75 107 ARG A O 1
ATOM 786 N N . TRP A 1 108 ? -2.258 10.415 16.233 1.00 95.25 108 TRP A N 1
ATOM 787 C CA . TRP A 1 108 ? -3.415 9.525 16.247 1.00 95.25 108 TRP A CA 1
ATOM 788 C C . TRP A 1 108 ? -4.000 9.391 14.841 1.00 95.25 108 TRP A C 1
ATOM 790 O O . TRP A 1 108 ? -4.088 10.383 14.117 1.00 95.25 108 TRP A O 1
ATOM 800 N N . CYS A 1 109 ? -4.395 8.180 14.465 1.00 94.81 109 CYS A N 1
ATOM 801 C CA . CYS A 1 109 ? -5.100 7.888 13.220 1.00 94.81 109 CYS A CA 1
ATOM 802 C C . CYS A 1 109 ? -6.101 6.745 13.418 1.00 94.81 109 CYS A C 1
ATOM 804 O O . CYS A 1 109 ? -6.107 6.080 14.455 1.00 94.81 109 CYS A O 1
ATOM 806 N N . PHE A 1 110 ? -6.959 6.531 12.424 1.00 96.38 110 PHE A N 1
ATOM 807 C CA . PHE A 1 110 ? -7.724 5.292 12.322 1.00 96.38 110 PHE A CA 1
ATOM 808 C C . PHE A 1 110 ? -6.787 4.117 12.027 1.00 96.38 110 PHE A C 1
ATOM 810 O O . PHE A 1 110 ? -5.739 4.357 11.416 1.00 96.38 110 PHE A O 1
ATOM 817 N N . PRO A 1 111 ? -7.149 2.882 12.419 1.00 95.38 111 PRO A N 1
ATOM 818 C CA . PRO A 1 111 ? -6.460 1.699 11.927 1.00 95.38 111 PRO A CA 1
ATOM 819 C C . PRO A 1 111 ? -6.526 1.660 10.400 1.00 95.38 111 PRO A C 1
ATOM 821 O O . PRO A 1 111 ? -7.618 1.785 9.822 1.00 95.38 111 PRO A O 1
ATOM 824 N N . CYS A 1 112 ? -5.370 1.569 9.748 1.00 95.19 112 CYS A N 1
ATOM 825 C CA . CYS A 1 112 ? -5.293 1.634 8.293 1.00 95.19 112 CYS A CA 1
ATOM 826 C C . CYS A 1 112 ? -3.993 1.070 7.720 1.00 95.19 112 CYS A C 1
ATOM 828 O O . CYS A 1 112 ? -2.942 1.108 8.351 1.00 95.19 112 CYS A O 1
ATOM 830 N N . GLY A 1 113 ? -4.053 0.651 6.458 1.00 94.19 113 GLY A N 1
ATOM 831 C CA . GLY A 1 113 ? -2.891 0.150 5.734 1.00 94.19 113 GLY A CA 1
ATOM 832 C C . GLY A 1 113 ? -3.163 -0.072 4.253 1.00 94.19 113 GLY A C 1
ATOM 833 O O . GLY A 1 113 ? -4.183 0.376 3.721 1.00 94.19 113 GLY A O 1
ATOM 834 N N . PHE A 1 114 ? -2.211 -0.700 3.566 1.00 96.62 114 PHE A N 1
ATOM 835 C CA . PHE A 1 114 ? -2.331 -0.988 2.138 1.00 96.62 114 PHE A CA 1
ATOM 836 C C . PHE A 1 114 ? -3.165 -2.247 1.908 1.00 96.62 114 PHE A C 1
ATOM 838 O O . PHE A 1 114 ? -3.107 -3.201 2.682 1.00 96.62 114 PHE A O 1
ATOM 845 N N . VAL A 1 115 ? -3.929 -2.235 0.820 1.00 97.62 115 VAL A N 1
ATOM 846 C CA . VAL A 1 115 ? -4.615 -3.423 0.316 1.00 97.62 115 VAL A CA 1
ATOM 847 C C . VAL A 1 115 ? -3.589 -4.289 -0.400 1.00 97.62 115 VAL A C 1
ATOM 849 O O . VAL A 1 115 ? -2.892 -3.809 -1.301 1.00 97.62 115 VAL A O 1
ATOM 852 N N . GLU A 1 116 ? -3.491 -5.551 0.004 1.00 96.38 116 GLU A N 1
ATOM 853 C CA . GLU A 1 116 ? -2.576 -6.501 -0.617 1.00 96.38 116 GLU A CA 1
ATOM 854 C C . GLU A 1 116 ? -3.109 -7.006 -1.963 1.00 96.38 116 GLU A C 1
ATOM 856 O O . GLU A 1 116 ? -4.293 -6.909 -2.295 1.00 96.38 116 GLU A O 1
ATOM 861 N N . TRP A 1 117 ? -2.215 -7.542 -2.793 1.00 94.69 117 TRP A N 1
ATOM 862 C CA . TRP A 1 117 ? -2.601 -7.992 -4.127 1.00 94.69 117 TRP A CA 1
ATOM 863 C C . TRP A 1 117 ? -3.594 -9.162 -4.055 1.00 94.69 117 TRP A C 1
ATOM 865 O O . TRP A 1 117 ? -3.307 -10.193 -3.451 1.00 94.69 117 TRP A O 1
ATOM 875 N N . GLY A 1 118 ? -4.754 -9.009 -4.701 1.00 94.88 118 GLY A N 1
ATOM 876 C CA . GLY A 1 118 ? -5.839 -9.995 -4.657 1.00 94.88 118 GLY A CA 1
ATOM 877 C C . GLY A 1 118 ? -6.691 -9.950 -3.382 1.00 94.88 118 GLY A C 1
ATOM 878 O O . GLY A 1 118 ? -7.588 -10.777 -3.235 1.00 94.88 118 GLY A O 1
ATOM 879 N N . GLU A 1 119 ? -6.438 -9.002 -2.478 1.00 96.31 119 GLU A N 1
ATOM 880 C CA . GLU A 1 119 ? -7.211 -8.802 -1.253 1.00 96.31 119 GLU A CA 1
ATOM 881 C C . GLU A 1 119 ? -8.423 -7.885 -1.501 1.00 96.31 119 GLU A C 1
ATOM 883 O O . GLU A 1 119 ? -8.333 -6.880 -2.209 1.00 96.31 119 GLU A O 1
ATOM 888 N N . ASP A 1 120 ? -9.569 -8.218 -0.901 1.00 96.06 120 ASP A N 1
ATOM 889 C CA . ASP A 1 120 ? -10.724 -7.317 -0.871 1.00 96.06 120 ASP A CA 1
ATOM 890 C C . ASP A 1 120 ? -10.470 -6.134 0.080 1.00 96.06 120 ASP A C 1
ATOM 892 O O . ASP A 1 120 ? -9.904 -6.294 1.161 1.00 96.06 120 ASP A O 1
ATOM 896 N N . VAL A 1 121 ? -10.937 -4.935 -0.279 1.00 96.50 121 VAL A N 1
ATOM 897 C CA . VAL A 1 121 ? -10.709 -3.709 0.510 1.00 96.50 121 VAL A CA 1
ATOM 898 C C . VAL A 1 121 ? -11.249 -3.830 1.942 1.00 96.50 121 VAL A C 1
ATOM 900 O O . VAL A 1 121 ? -10.648 -3.301 2.880 1.00 96.50 121 VAL A O 1
ATOM 903 N N . ARG A 1 122 ? -12.368 -4.536 2.144 1.00 96.62 122 ARG A N 1
ATOM 904 C CA . ARG A 1 122 ? -12.954 -4.757 3.473 1.00 96.62 122 ARG A CA 1
ATOM 905 C C . ARG A 1 122 ? -12.132 -5.765 4.267 1.00 96.62 122 ARG A C 1
ATOM 907 O O . ARG A 1 122 ? -11.928 -5.568 5.463 1.00 96.62 122 ARG A O 1
ATOM 914 N N . ALA A 1 123 ? -11.627 -6.803 3.604 1.00 96.56 123 ALA A N 1
ATOM 915 C CA . ALA A 1 123 ? -10.719 -7.763 4.223 1.00 96.56 123 ALA A CA 1
ATOM 916 C C . ALA A 1 123 ? -9.423 -7.079 4.689 1.00 96.56 123 ALA A C 1
ATOM 918 O O . ALA A 1 123 ? -9.025 -7.267 5.838 1.00 96.56 123 ALA A O 1
ATOM 919 N N . ALA A 1 124 ? -8.849 -6.199 3.862 1.00 97.56 124 ALA A N 1
ATOM 920 C CA . ALA A 1 124 ? -7.691 -5.388 4.230 1.00 97.56 124 ALA A CA 1
ATOM 921 C C . ALA A 1 124 ? -7.977 -4.519 5.465 1.00 97.56 124 ALA A C 1
ATOM 923 O O . ALA A 1 124 ? -7.212 -4.525 6.424 1.00 97.56 124 ALA A O 1
ATOM 924 N N . ALA A 1 125 ? -9.116 -3.818 5.495 1.00 97.12 125 ALA A N 1
ATOM 925 C CA . ALA A 1 125 ? -9.498 -2.993 6.641 1.00 97.12 125 ALA A CA 1
ATOM 926 C C . ALA A 1 125 ? -9.628 -3.806 7.945 1.00 97.12 125 ALA A C 1
ATOM 928 O O . ALA A 1 125 ? -9.167 -3.360 8.997 1.00 97.12 125 ALA A O 1
ATOM 929 N N . ALA A 1 126 ? -10.230 -4.999 7.880 1.00 96.75 126 ALA A N 1
ATOM 930 C CA . ALA A 1 126 ? -10.355 -5.892 9.030 1.00 96.75 126 ALA A CA 1
ATOM 931 C C . ALA A 1 126 ? -8.994 -6.443 9.488 1.00 96.75 126 ALA A C 1
ATOM 933 O O . ALA A 1 126 ? -8.710 -6.463 10.688 1.00 96.75 126 ALA A O 1
ATOM 934 N N . ARG A 1 127 ? -8.124 -6.830 8.544 1.00 97.50 127 ARG A N 1
ATOM 935 C CA . ARG A 1 127 ? -6.749 -7.261 8.826 1.00 97.50 127 ARG A CA 1
ATOM 936 C C . ARG A 1 127 ? -5.966 -6.164 9.544 1.00 97.50 127 ARG A C 1
ATOM 938 O O . ARG A 1 127 ? -5.382 -6.433 10.589 1.00 97.50 127 ARG A O 1
ATOM 945 N N . GLU A 1 128 ? -6.002 -4.933 9.045 1.00 96.94 128 GLU A N 1
ATOM 946 C CA . GLU A 1 128 ? -5.286 -3.806 9.658 1.00 96.94 128 GLU A CA 1
ATOM 947 C C . GLU A 1 128 ? -5.825 -3.474 11.059 1.00 96.94 128 GLU A C 1
ATOM 949 O O . GLU A 1 128 ? -5.049 -3.259 11.990 1.00 96.94 128 GLU A O 1
ATOM 954 N N . ALA A 1 129 ? -7.147 -3.523 11.266 1.00 96.44 129 ALA A N 1
ATOM 955 C CA . ALA A 1 129 ? -7.745 -3.355 12.595 1.00 96.44 129 ALA A CA 1
ATOM 956 C C . ALA A 1 129 ? -7.213 -4.387 13.606 1.00 96.44 129 ALA A C 1
ATOM 958 O O . ALA A 1 129 ? -6.850 -4.046 14.739 1.00 96.44 129 ALA A O 1
ATOM 959 N N . ARG A 1 130 ? -7.106 -5.645 13.174 1.00 96.62 130 ARG A N 1
ATOM 960 C CA . ARG A 1 130 ? -6.548 -6.734 13.975 1.00 96.62 130 ARG A CA 1
ATOM 961 C C . ARG A 1 130 ? -5.056 -6.547 14.233 1.00 96.62 130 ARG A C 1
ATOM 963 O O . ARG A 1 130 ? -4.596 -6.763 15.352 1.00 96.62 130 ARG A O 1
ATOM 970 N N . GLU A 1 131 ? -4.287 -6.151 13.229 1.00 94.12 131 GLU A N 1
ATOM 971 C CA . GLU A 1 131 ? -2.837 -6.005 13.343 1.00 94.12 131 GLU A CA 1
ATOM 972 C C . GLU A 1 131 ? -2.402 -4.811 14.197 1.00 94.12 131 GLU A C 1
ATOM 974 O O . GLU A 1 131 ? -1.468 -4.946 14.994 1.00 94.12 131 GLU A O 1
ATOM 979 N N . GLU A 1 132 ? -3.062 -3.662 14.044 1.00 94.19 132 GLU A N 1
ATOM 980 C CA . GLU A 1 132 ? -2.671 -2.414 14.705 1.00 94.19 132 GLU A CA 1
ATOM 981 C C . GLU A 1 132 ? -3.330 -2.228 16.075 1.00 94.19 132 GLU A C 1
ATOM 983 O O . GLU A 1 132 ? -2.721 -1.648 16.979 1.00 94.19 132 GLU A O 1
ATOM 988 N N . ALA A 1 133 ? -4.563 -2.715 16.244 1.00 93.44 133 ALA A N 1
ATOM 989 C CA . ALA A 1 133 ? -5.343 -2.522 17.466 1.00 93.44 133 ALA A CA 1
ATOM 990 C C . ALA A 1 133 ? -5.750 -3.825 18.172 1.00 93.44 133 ALA A C 1
ATOM 992 O O . ALA A 1 133 ? -6.248 -3.763 19.296 1.00 93.44 133 ALA A O 1
ATOM 993 N N . GLY A 1 134 ? -5.522 -4.996 17.568 1.00 94.88 134 GLY A N 1
ATOM 994 C CA . GLY A 1 134 ? -5.862 -6.286 18.177 1.00 94.88 134 GLY A CA 1
ATOM 995 C C . GLY A 1 134 ? -7.362 -6.573 18.233 1.00 94.88 134 GLY A C 1
ATOM 996 O O . GLY A 1 134 ? -7.783 -7.375 19.064 1.00 94.88 134 GLY A O 1
ATOM 997 N N . VAL A 1 135 ? -8.165 -5.905 17.400 1.00 94.62 135 VAL A N 1
ATOM 998 C CA . VAL A 1 135 ? -9.629 -6.035 17.395 1.00 94.62 135 VAL A CA 1
ATOM 999 C C . VAL A 1 135 ? -10.112 -6.770 16.150 1.00 94.62 135 VAL A C 1
ATOM 1001 O O . VAL A 1 135 ? -9.681 -6.474 15.040 1.00 94.62 135 VAL A O 1
ATOM 1004 N N . GLU A 1 136 ? -11.031 -7.714 16.339 1.00 95.12 136 GLU A N 1
ATOM 1005 C CA . GLU A 1 136 ? -11.743 -8.380 15.246 1.00 95.12 136 GLU A CA 1
ATOM 1006 C C . GLU A 1 136 ? -13.001 -7.572 14.908 1.00 95.12 136 GLU A C 1
ATOM 1008 O O . GLU A 1 136 ? -13.757 -7.185 15.804 1.00 95.12 136 GLU A O 1
ATOM 1013 N N . VAL A 1 137 ? -13.225 -7.296 13.623 1.00 92.69 137 VAL A N 1
ATOM 1014 C CA . VAL A 1 137 ? -14.330 -6.447 13.157 1.00 92.69 137 VAL A CA 1
ATOM 1015 C C . VAL A 1 137 ? -15.002 -7.031 11.922 1.00 92.69 137 VAL A C 1
ATOM 1017 O O . VAL A 1 137 ? -14.350 -7.613 11.059 1.00 92.69 137 VAL A O 1
ATOM 1020 N N . VAL A 1 138 ? -16.314 -6.822 11.813 1.00 90.19 138 VAL A N 1
ATOM 1021 C CA . VAL A 1 138 ? -17.071 -7.054 10.577 1.00 90.19 138 VAL A CA 1
ATOM 1022 C C . VAL A 1 138 ? -17.292 -5.706 9.902 1.00 90.19 138 VAL A C 1
ATOM 1024 O O . VAL A 1 138 ? -17.837 -4.787 10.514 1.00 90.19 138 VAL A O 1
ATOM 1027 N N . ILE A 1 139 ? -16.847 -5.571 8.654 1.00 92.06 139 ILE A N 1
ATOM 1028 C CA . ILE A 1 139 ? -16.965 -4.322 7.894 1.00 92.06 139 ILE A CA 1
ATOM 1029 C C . ILE A 1 139 ? -18.319 -4.283 7.175 1.00 92.06 139 ILE A C 1
ATOM 1031 O O . ILE A 1 139 ? -18.551 -5.082 6.266 1.00 92.06 139 ILE A O 1
ATOM 1035 N N . GLY A 1 140 ? -19.183 -3.347 7.580 1.00 82.50 140 GLY A N 1
ATOM 1036 C CA . GLY A 1 140 ? -20.501 -3.087 6.976 1.00 82.50 140 GLY A CA 1
ATOM 1037 C C . GLY A 1 140 ? -20.445 -2.322 5.664 1.00 82.50 140 GLY A C 1
ATOM 1038 O O . GLY A 1 140 ? -19.466 -1.577 5.440 1.00 82.50 140 GLY A O 1
#

Radius of gyration: 21.17 Å; chains: 1; bounding box: 41×35×58 Å

Sequence (140 aa):
MVDLRADGASLARRRPAVNGRRPCTGPSRSAILSGPMPLPGEDWVACPRCRTALVRVVRGGIPRPSCPRCGFVFFANPGVGAACVIRDAAGRVLLVRRAPGQFGAGRWCFPCGFVEWGEDVRAAAAREAREEAGVEVVIG

Secondary structure (DSSP, 8-state):
----PPTT------PPP---PPP--PPPGGGSSSSPPPPTTSS--B-TTT-PBPEEEEETTEEEEE-TTT--B---PPPPEEE---B-TT--B--EEPPTTSTTTT-EE-SEEEPPTT--HHHHHHHHHHHHH-------

Foldseek 3Di:
DDDDDPPDDDPDPDPPPPPDDDQPPDPDPPPPPDDPDPQPQPPPQADPPPRAGFDFDQDPNGTFGAHPPPGDTDDRDDWDKAFDWDADPVRDTDWFAADPPDDNHRDIDTQMDTADVPHDSQRRHQVSCCVRPVDGDDDD

pLDDT: mean 78.44, std 24.57, range [23.0, 97.75]